Protein AF-A0A968JLJ9-F1 (afdb_monomer_lite)

Radius of gyration: 19.66 Å; chains: 1; bounding box: 39×27×74 Å

pLDDT: mean 85.66, std 13.01, range [55.12, 96.56]

Foldseek 3Di:
DDDDDDPPPCPAAFCVNVVHQQGDDPSNVLLVVLVVQLVVCVVVVVLVRSLVSLVSNCVRGVNNDPVSVVSNVVSVVVVVVVVVVVVVVVVVVDD

Sequence (95 aa):
MGLFIFPLNNFAQKGVEDLSKYGHGEDSIRCVTNYSLYREYSRQRDYKMALTYWRGVFNECPLVSKNLYIDGVKFISILLKRKMISLFRKNSLTP

Structure (mmCIF, N/CA/C/O backbone):
data_AF-A0A968JLJ9-F1
#
_entry.id   AF-A0A968JLJ9-F1
#
loop_
_atom_site.group_PDB
_atom_site.id
_atom_site.type_symbol
_atom_site.label_atom_id
_atom_site.label_alt_id
_atom_site.label_comp_id
_atom_site.label_asym_id
_atom_site.label_entity_id
_atom_site.label_seq_id
_atom_site.pdbx_PDB_ins_code
_atom_site.Cartn_x
_atom_site.Cartn_y
_atom_site.Cartn_z
_atom_site.occupancy
_atom_site.B_iso_or_equiv
_atom_site.auth_seq_id
_atom_site.auth_comp_id
_atom_site.auth_asym_id
_atom_site.auth_atom_id
_atom_site.pdbx_PDB_model_num
ATOM 1 N N . MET A 1 1 ? 7.376 16.172 -50.926 1.00 56.00 1 MET A N 1
ATOM 2 C CA . MET A 1 1 ? 7.859 15.339 -49.804 1.00 56.00 1 MET A CA 1
ATOM 3 C C . MET A 1 1 ? 7.507 16.058 -48.509 1.00 56.00 1 MET A C 1
ATOM 5 O O . MET A 1 1 ? 8.251 16.930 -48.089 1.00 56.00 1 MET A O 1
ATOM 9 N N . GLY A 1 2 ? 6.314 15.807 -47.963 1.00 59.25 2 GLY A N 1
ATOM 10 C CA . GLY A 1 2 ? 5.856 16.419 -46.711 1.00 59.25 2 GLY A CA 1
ATOM 11 C C . GLY A 1 2 ? 6.105 15.465 -45.548 1.00 59.25 2 GLY A C 1
ATOM 12 O O . GLY A 1 2 ? 5.571 14.359 -45.548 1.00 59.25 2 GLY A O 1
ATOM 13 N N . LEU A 1 3 ? 6.937 15.874 -44.593 1.00 61.16 3 LEU A N 1
ATOM 14 C CA . LEU A 1 3 ? 7.184 15.150 -43.346 1.00 61.16 3 LEU A CA 1
ATOM 15 C C . LEU A 1 3 ? 6.001 15.373 -42.395 1.00 61.16 3 LEU A C 1
ATOM 17 O O . LEU A 1 3 ? 5.869 16.440 -41.800 1.00 61.16 3 LEU A O 1
ATOM 21 N N . PHE A 1 4 ? 5.141 14.364 -42.257 1.00 64.44 4 PHE A N 1
ATOM 22 C CA . PHE A 1 4 ? 4.147 14.308 -41.187 1.00 64.44 4 PHE A CA 1
ATOM 23 C C . PHE A 1 4 ? 4.839 13.884 -39.890 1.00 64.44 4 PHE A C 1
ATOM 25 O O . PHE A 1 4 ? 5.158 12.712 -39.696 1.00 64.44 4 PHE A O 1
ATOM 32 N N . ILE A 1 5 ? 5.083 14.846 -39.001 1.00 68.25 5 ILE A N 1
ATOM 33 C CA . ILE A 1 5 ? 5.514 14.571 -37.630 1.00 68.25 5 ILE A CA 1
ATOM 34 C C . ILE A 1 5 ? 4.256 14.216 -36.833 1.00 68.25 5 ILE A C 1
ATOM 36 O O . ILE A 1 5 ? 3.478 15.093 -36.465 1.00 68.25 5 ILE A O 1
ATOM 40 N N . PHE A 1 6 ? 4.038 12.923 -36.591 1.00 67.19 6 PHE A N 1
ATOM 41 C CA . PHE A 1 6 ? 3.054 12.477 -35.608 1.00 67.19 6 PHE A CA 1
ATOM 42 C C . PHE A 1 6 ? 3.589 12.793 -34.203 1.00 67.19 6 PHE A C 1
ATOM 44 O O . PHE A 1 6 ? 4.687 12.339 -33.870 1.00 67.19 6 PHE A O 1
ATOM 51 N N . PRO A 1 7 ? 2.863 13.553 -33.362 1.00 61.34 7 PRO A N 1
ATOM 52 C CA . PRO A 1 7 ? 3.253 13.715 -31.972 1.00 61.34 7 PRO A CA 1
ATOM 53 C C . PRO A 1 7 ? 3.116 12.358 -31.275 1.00 61.34 7 PRO A C 1
ATOM 55 O O . PRO A 1 7 ? 2.016 11.821 -31.137 1.00 61.34 7 PRO A O 1
ATOM 58 N N . LEU A 1 8 ? 4.243 11.788 -30.846 1.00 63.50 8 LEU A N 1
ATOM 59 C CA . LEU A 1 8 ? 4.245 10.659 -29.925 1.00 63.50 8 LEU A CA 1
ATOM 60 C C . LEU A 1 8 ? 3.743 11.177 -28.576 1.00 63.50 8 LEU A C 1
ATOM 62 O O . LEU A 1 8 ? 4.497 11.756 -27.793 1.00 63.50 8 LEU A O 1
ATOM 66 N N . ASN A 1 9 ? 2.451 10.994 -28.315 1.00 59.06 9 ASN A N 1
ATOM 67 C CA . ASN A 1 9 ? 1.925 11.089 -26.963 1.00 59.06 9 ASN A CA 1
ATOM 68 C C . ASN A 1 9 ? 2.596 9.977 -26.148 1.00 59.06 9 ASN A C 1
ATOM 70 O O . ASN A 1 9 ? 2.200 8.818 -26.225 1.00 59.06 9 ASN A O 1
ATOM 74 N N . ASN A 1 10 ? 3.642 10.326 -25.398 1.00 55.12 10 ASN A N 1
ATOM 75 C CA . ASN A 1 10 ? 4.259 9.448 -24.410 1.00 55.12 10 ASN A CA 1
ATOM 76 C C . ASN A 1 10 ? 3.312 9.335 -23.208 1.00 55.12 10 ASN A C 1
ATOM 78 O O . ASN A 1 10 ? 3.559 9.915 -22.153 1.00 55.12 10 ASN A O 1
ATOM 82 N N . PHE A 1 11 ? 2.192 8.631 -23.369 1.00 59.78 11 PHE A N 1
ATOM 83 C CA . PHE A 1 11 ? 1.540 8.056 -22.203 1.00 59.78 11 PHE A CA 1
ATOM 84 C C . PHE A 1 11 ? 2.413 6.870 -21.799 1.00 59.78 11 PHE A C 1
ATOM 86 O O . PHE A 1 11 ? 2.580 5.926 -22.569 1.00 59.78 11 PHE A O 1
ATOM 93 N N . ALA A 1 12 ? 3.096 7.014 -20.668 1.00 58.66 12 ALA A N 1
ATOM 94 C CA . ALA A 1 12 ? 4.027 6.026 -20.156 1.00 58.66 12 ALA A CA 1
ATOM 95 C C . ALA A 1 12 ? 3.352 4.635 -20.088 1.00 58.66 12 ALA A C 1
ATOM 97 O O . ALA A 1 12 ? 2.174 4.523 -19.738 1.00 58.66 12 ALA A O 1
ATOM 98 N N . GLN A 1 13 ? 4.081 3.605 -20.531 1.00 60.72 13 GLN A N 1
ATOM 99 C CA . GLN A 1 13 ? 3.625 2.214 -20.555 1.00 60.72 13 GLN A CA 1
ATOM 100 C C . GLN A 1 13 ? 3.611 1.677 -19.121 1.00 60.72 13 GLN A C 1
ATOM 102 O O . GLN A 1 13 ? 4.638 1.238 -18.591 1.00 60.72 13 GLN A O 1
ATOM 107 N N . LYS A 1 14 ? 2.443 1.738 -18.476 1.00 61.84 14 LYS A N 1
ATOM 108 C CA . LYS A 1 14 ? 2.280 1.241 -17.108 1.00 61.84 14 LYS A CA 1
ATOM 109 C C . LYS A 1 14 ? 2.499 -0.267 -17.069 1.00 61.84 14 LYS A C 1
ATOM 111 O O . LYS A 1 14 ? 2.036 -0.982 -17.952 1.00 61.84 14 LYS A O 1
ATOM 116 N N . GLY A 1 15 ? 3.057 -0.759 -15.960 1.00 62.09 15 GLY A N 1
ATOM 117 C CA . GLY A 1 15 ? 3.238 -2.198 -15.705 1.00 62.09 15 GLY A CA 1
ATOM 118 C C . GLY A 1 15 ? 1.947 -3.026 -15.766 1.00 62.09 15 GLY A C 1
ATOM 119 O O . GLY A 1 15 ? 1.960 -4.238 -15.958 1.00 62.09 15 GLY A O 1
ATOM 120 N N . VAL A 1 16 ? 0.798 -2.367 -15.592 1.00 68.50 16 VAL A N 1
ATOM 121 C CA . VAL A 1 16 ? -0.530 -2.983 -15.742 1.00 68.50 16 VAL A CA 1
ATOM 122 C C . 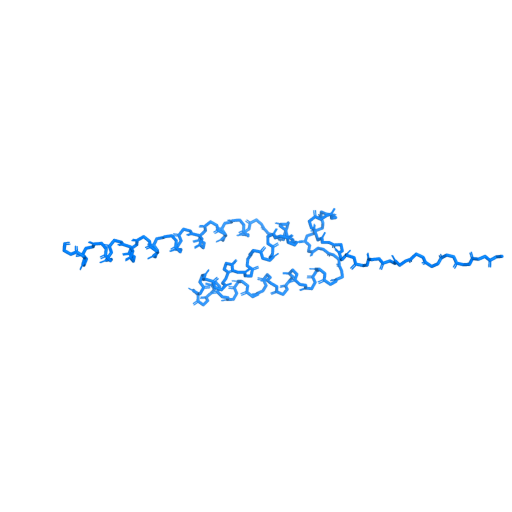VAL A 1 16 ? -0.830 -3.359 -17.194 1.00 68.50 16 VAL A C 1
ATOM 124 O O . VAL A 1 16 ? -1.537 -4.334 -17.431 1.00 68.50 16 VAL A O 1
ATOM 127 N N . GLU A 1 17 ? -0.327 -2.583 -18.153 1.00 71.69 17 GLU A N 1
ATOM 128 C CA . GLU A 1 17 ? -0.669 -2.690 -19.575 1.00 71.69 17 GLU A CA 1
ATOM 129 C C . GLU A 1 17 ? 0.233 -3.691 -20.309 1.00 71.69 17 GLU A C 1
ATOM 131 O O . GLU A 1 17 ? -0.214 -4.354 -21.242 1.00 71.69 17 GLU A O 1
ATOM 136 N N . ASP A 1 18 ? 1.478 -3.849 -19.854 1.00 70.62 18 ASP A N 1
ATOM 137 C CA . ASP A 1 18 ? 2.486 -4.742 -20.440 1.00 70.62 18 ASP A CA 1
ATOM 138 C C . ASP A 1 18 ? 2.676 -6.067 -19.665 1.00 70.62 18 ASP A C 1
ATOM 140 O O . ASP A 1 18 ? 3.482 -6.908 -20.066 1.00 70.62 18 ASP A O 1
ATOM 144 N N . LEU A 1 19 ? 1.929 -6.269 -18.567 1.00 75.25 19 LEU A N 1
ATOM 145 C CA . LEU A 1 19 ? 2.040 -7.408 -17.636 1.00 75.25 19 LEU A CA 1
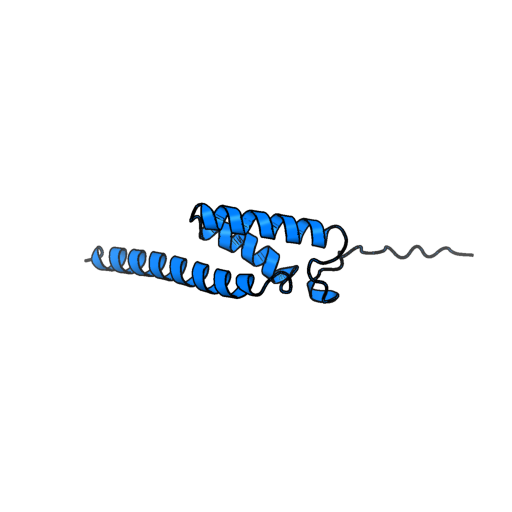ATOM 146 C C . LEU A 1 19 ? 3.428 -7.560 -16.986 1.00 75.25 19 LEU A C 1
ATOM 148 O O . LEU A 1 19 ? 3.759 -8.616 -16.432 1.00 75.25 19 LEU A O 1
ATOM 152 N N . SER A 1 20 ? 4.253 -6.519 -17.014 1.00 81.44 20 SER A N 1
ATOM 153 C CA . SER A 1 20 ? 5.547 -6.518 -16.352 1.00 81.44 20 SER A CA 1
ATOM 154 C C . SER A 1 20 ? 5.388 -6.273 -14.848 1.00 81.44 20 SER A C 1
ATOM 156 O O . SER A 1 20 ? 4.429 -5.681 -14.349 1.00 81.44 20 SER A O 1
ATOM 158 N N . LYS A 1 21 ? 6.364 -6.746 -14.067 1.00 80.75 21 LYS A N 1
ATOM 159 C CA . LYS A 1 21 ? 6.293 -6.668 -12.601 1.00 80.75 21 LYS A CA 1
ATOM 160 C C . LYS A 1 21 ? 6.271 -5.225 -12.073 1.00 80.75 21 LYS A C 1
ATOM 162 O O . LYS A 1 21 ? 5.650 -4.974 -11.041 1.00 80.75 21 LYS A O 1
ATOM 167 N N . TYR A 1 22 ? 6.971 -4.310 -12.743 1.00 81.69 22 TYR A N 1
ATOM 168 C CA . TYR A 1 22 ? 7.129 -2.919 -12.306 1.00 81.69 22 TYR A CA 1
ATOM 169 C C . TYR A 1 22 ? 6.728 -1.883 -13.371 1.00 81.69 22 TYR A C 1
ATOM 171 O O . TYR A 1 22 ? 6.528 -0.733 -13.004 1.00 81.69 22 TYR A O 1
ATOM 179 N N . GLY A 1 23 ? 6.563 -2.253 -14.643 1.00 80.69 23 GLY A N 1
ATOM 180 C CA . GLY A 1 23 ? 6.485 -1.316 -15.769 1.00 80.69 23 GLY A CA 1
ATOM 181 C C . GLY A 1 23 ? 7.847 -1.042 -16.398 1.00 80.69 23 GLY A C 1
ATOM 182 O O . GLY A 1 23 ? 8.877 -1.573 -15.967 1.00 80.69 23 GLY A O 1
ATOM 183 N N . HIS A 1 24 ? 7.853 -0.160 -17.395 1.00 80.81 24 HIS A N 1
ATOM 184 C CA . HIS A 1 24 ? 9.063 0.316 -18.060 1.00 80.81 24 HIS A CA 1
ATOM 185 C C . HIS A 1 24 ? 9.238 1.832 -17.895 1.00 80.81 24 HIS A C 1
ATOM 187 O O . HIS A 1 24 ? 8.278 2.587 -17.750 1.00 80.81 24 HIS A O 1
ATOM 193 N N . GLY A 1 25 ? 10.495 2.289 -17.898 1.00 83.88 25 GLY A N 1
ATOM 194 C CA . GLY A 1 25 ? 10.836 3.711 -17.820 1.00 83.88 25 GLY A CA 1
ATOM 195 C C . GLY A 1 25 ? 10.318 4.396 -16.551 1.00 83.88 25 GLY A C 1
ATOM 196 O O . GLY A 1 25 ? 10.510 3.901 -15.438 1.00 83.88 25 GLY A O 1
ATOM 197 N N . GLU A 1 26 ? 9.664 5.542 -16.732 1.00 82.69 26 GLU A N 1
ATOM 198 C CA . GLU A 1 26 ? 9.166 6.394 -15.646 1.00 82.69 26 GLU A CA 1
ATOM 199 C C . GLU A 1 26 ? 8.135 5.683 -14.754 1.00 82.69 26 GLU A C 1
ATOM 201 O O . GLU A 1 26 ? 8.141 5.851 -13.534 1.00 82.69 26 GLU A O 1
ATOM 206 N N . ASP A 1 27 ? 7.291 4.819 -15.328 1.00 78.19 27 ASP A N 1
ATOM 207 C CA . ASP A 1 27 ? 6.289 4.086 -14.550 1.00 78.19 27 ASP A CA 1
ATOM 208 C C . ASP A 1 27 ? 6.931 3.067 -13.605 1.00 78.19 27 ASP A C 1
ATOM 210 O O . ASP A 1 27 ? 6.470 2.905 -12.473 1.00 78.19 27 ASP A O 1
ATOM 214 N N . SER A 1 28 ? 8.054 2.457 -14.004 1.00 85.69 28 SER A N 1
ATOM 215 C CA . SER A 1 28 ? 8.830 1.592 -13.108 1.00 85.69 28 SER A CA 1
ATOM 216 C C . SER A 1 28 ? 9.405 2.364 -11.929 1.00 85.69 28 SER A C 1
ATOM 218 O O . SER A 1 28 ? 9.393 1.865 -10.801 1.00 85.69 28 SER A O 1
ATOM 220 N N . ILE A 1 29 ? 9.915 3.573 -12.169 1.00 88.81 29 ILE A N 1
ATOM 221 C CA . ILE A 1 29 ? 10.488 4.418 -11.117 1.00 88.81 29 ILE A CA 1
ATOM 222 C C . ILE A 1 29 ? 9.386 4.839 -10.146 1.00 88.81 29 ILE A C 1
ATOM 224 O O . ILE A 1 29 ? 9.552 4.716 -8.926 1.00 88.81 29 ILE A O 1
ATOM 228 N N . ARG A 1 30 ? 8.230 5.263 -10.668 1.00 88.88 30 ARG A N 1
ATOM 229 C CA . ARG A 1 30 ? 7.083 5.681 -9.857 1.00 88.88 30 ARG A CA 1
ATOM 230 C C . ARG A 1 30 ? 6.512 4.520 -9.044 1.00 88.88 30 ARG A C 1
ATOM 232 O O . ARG A 1 30 ? 6.319 4.668 -7.834 1.00 88.88 30 ARG A O 1
ATOM 239 N N . CYS A 1 31 ? 6.356 3.344 -9.654 1.00 90.75 31 CYS A N 1
ATOM 240 C CA . CYS A 1 31 ? 5.946 2.118 -8.974 1.00 90.75 31 CYS A CA 1
ATOM 241 C C . CYS A 1 31 ? 6.883 1.769 -7.808 1.00 90.75 31 CYS A C 1
ATOM 243 O O . CYS A 1 31 ? 6.426 1.594 -6.678 1.00 90.75 31 CYS A O 1
ATOM 245 N N . VAL A 1 32 ? 8.196 1.687 -8.050 1.00 92.06 32 VAL A N 1
ATOM 246 C CA . VAL A 1 32 ? 9.181 1.288 -7.028 1.00 92.06 32 VAL A CA 1
ATOM 247 C C . VAL A 1 32 ? 9.270 2.321 -5.903 1.00 92.06 32 VAL A C 1
ATOM 249 O O . VAL A 1 32 ? 9.370 1.956 -4.724 1.00 92.06 32 VAL A O 1
ATOM 252 N N . THR A 1 33 ? 9.169 3.606 -6.245 1.00 94.00 33 THR A N 1
ATOM 253 C CA . THR A 1 33 ? 9.123 4.707 -5.275 1.00 94.00 33 THR A CA 1
ATOM 254 C C . THR A 1 33 ? 7.896 4.589 -4.376 1.00 94.00 33 THR A C 1
ATOM 256 O O . THR A 1 33 ? 8.026 4.514 -3.153 1.00 94.00 33 THR A O 1
ATOM 259 N N . ASN A 1 34 ? 6.705 4.471 -4.969 1.00 94.44 34 ASN A N 1
ATOM 260 C CA . ASN A 1 34 ? 5.456 4.300 -4.229 1.00 94.44 34 ASN A CA 1
ATOM 261 C C . ASN A 1 34 ? 5.460 3.009 -3.393 1.00 94.44 34 ASN A C 1
ATOM 263 O O . ASN A 1 34 ? 4.992 3.017 -2.251 1.00 94.44 34 ASN A O 1
ATOM 267 N N . TYR A 1 35 ? 6.044 1.924 -3.920 1.00 94.75 35 TYR A N 1
ATOM 268 C CA . TYR A 1 35 ? 6.210 0.646 -3.223 1.00 94.75 35 TYR A CA 1
ATOM 269 C C . TYR A 1 35 ? 7.069 0.798 -1.959 1.00 94.75 35 TYR A C 1
ATOM 271 O O . TYR A 1 35 ? 6.743 0.275 -0.893 1.00 94.75 35 TYR A O 1
ATOM 279 N N . SER A 1 36 ? 8.157 1.559 -2.049 1.00 94.94 36 SER A N 1
ATOM 280 C CA . SER A 1 36 ? 9.033 1.836 -0.908 1.00 94.94 36 SER A CA 1
ATOM 281 C C . SER A 1 36 ? 8.347 2.725 0.133 1.00 94.94 36 SER A C 1
ATOM 283 O O . SER A 1 36 ? 8.389 2.419 1.327 1.00 94.94 36 SER A O 1
ATOM 285 N N . LEU A 1 37 ? 7.644 3.771 -0.315 1.00 96.06 37 LEU A N 1
ATOM 286 C CA . LEU A 1 37 ? 6.947 4.713 0.561 1.00 96.06 37 LEU A CA 1
ATOM 287 C C . LEU A 1 37 ? 5.820 4.047 1.353 1.00 96.06 37 LEU A C 1
ATOM 289 O O . LEU A 1 37 ? 5.786 4.184 2.575 1.00 96.06 37 LEU A O 1
ATOM 293 N N . TYR A 1 38 ? 4.918 3.284 0.717 1.00 95.81 38 TYR A N 1
ATOM 294 C CA . TYR A 1 38 ? 3.806 2.683 1.470 1.00 95.81 38 TYR A CA 1
ATOM 295 C C . TYR A 1 38 ? 4.306 1.700 2.537 1.00 95.81 38 TYR A C 1
ATOM 297 O O . TYR A 1 38 ? 3.727 1.630 3.623 1.00 95.81 38 TYR A O 1
ATOM 305 N N . ARG A 1 39 ? 5.388 0.955 2.258 1.00 95.44 39 ARG A N 1
ATOM 306 C CA . ARG A 1 39 ? 5.992 0.041 3.235 1.00 95.44 39 ARG A CA 1
ATOM 307 C C . ARG A 1 39 ? 6.540 0.794 4.434 1.00 95.44 39 ARG A C 1
ATOM 309 O O . ARG A 1 39 ? 6.372 0.329 5.559 1.00 95.44 39 ARG A O 1
ATOM 316 N N . GLU A 1 40 ? 7.165 1.938 4.198 1.00 96.31 40 GLU A N 1
ATOM 317 C CA . GLU A 1 40 ? 7.717 2.764 5.261 1.00 96.31 40 GLU A CA 1
ATOM 318 C C . GLU A 1 40 ? 6.615 3.391 6.122 1.00 96.31 40 GLU A C 1
ATOM 320 O O . GLU A 1 40 ? 6.594 3.192 7.337 1.00 96.31 40 GLU A O 1
ATOM 325 N N . TYR A 1 41 ? 5.597 3.996 5.506 1.00 96.56 41 TYR A N 1
ATOM 326 C CA . TYR A 1 41 ? 4.424 4.493 6.237 1.00 96.56 41 TYR A CA 1
ATOM 327 C C . TYR A 1 41 ? 3.678 3.381 6.988 1.00 96.56 41 TYR A C 1
ATOM 3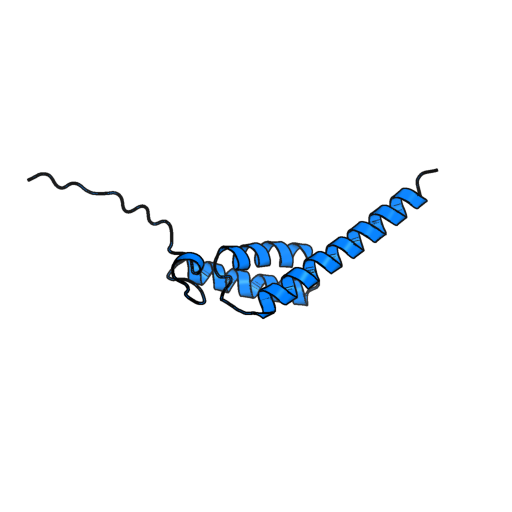29 O O . TYR A 1 41 ? 3.195 3.586 8.104 1.00 96.56 41 TYR A O 1
ATOM 337 N N . SER A 1 42 ? 3.629 2.173 6.421 1.00 95.44 42 SER A N 1
ATOM 338 C CA . SER A 1 42 ? 3.065 1.000 7.091 1.00 95.44 42 SER A CA 1
ATOM 339 C C . SER A 1 42 ? 3.862 0.616 8.344 1.00 95.44 42 SER A C 1
ATOM 341 O O . SER A 1 42 ? 3.256 0.303 9.372 1.00 95.44 42 SER A O 1
ATOM 343 N N . ARG A 1 43 ? 5.203 0.684 8.313 1.00 95.00 43 ARG A N 1
ATOM 344 C CA . ARG A 1 43 ? 6.050 0.471 9.507 1.00 95.00 43 ARG A CA 1
ATOM 345 C C . ARG A 1 43 ? 5.808 1.537 10.569 1.00 95.00 43 ARG A C 1
ATOM 347 O O . ARG A 1 43 ? 5.689 1.203 11.746 1.00 95.00 43 ARG A O 1
ATOM 354 N N . GLN A 1 44 ? 5.646 2.787 10.144 1.00 96.56 44 GLN A N 1
ATOM 355 C CA . GLN A 1 44 ? 5.323 3.920 11.014 1.00 96.56 44 GLN A CA 1
ATOM 356 C C . GLN A 1 44 ? 3.871 3.895 11.531 1.00 96.56 44 GLN A C 1
ATOM 358 O O . GLN A 1 44 ? 3.484 4.733 12.341 1.00 96.56 44 GLN A O 1
ATOM 363 N N . ARG A 1 45 ? 3.056 2.912 11.113 1.00 94.19 45 ARG A N 1
ATOM 364 C CA . ARG A 1 45 ? 1.628 2.760 11.460 1.00 94.19 45 ARG A CA 1
ATOM 365 C C . ARG A 1 45 ? 0.746 3.931 11.012 1.00 94.19 45 ARG A C 1
ATOM 367 O O . ARG A 1 45 ? -0.404 4.046 11.467 1.00 94.19 45 ARG A O 1
ATOM 374 N N . ASP A 1 46 ? 1.236 4.748 10.084 1.00 96.12 46 ASP A N 1
ATOM 375 C CA . ASP A 1 46 ? 0.422 5.726 9.375 1.00 96.12 46 ASP A CA 1
ATOM 376 C C . ASP A 1 46 ? -0.294 5.041 8.209 1.00 96.12 46 ASP A C 1
ATOM 378 O O . ASP A 1 46 ? 0.092 5.103 7.042 1.00 96.12 46 ASP A O 1
ATOM 382 N N . TYR A 1 47 ? -1.389 4.365 8.550 1.00 94.94 47 TYR A N 1
ATOM 383 C CA . TYR A 1 47 ? -2.201 3.647 7.573 1.00 94.94 47 TYR A CA 1
ATOM 384 C C . TYR A 1 47 ? -2.957 4.573 6.614 1.00 94.94 47 TYR A C 1
ATOM 386 O O . TYR A 1 47 ? -3.429 4.103 5.582 1.00 94.94 47 TYR A O 1
ATOM 394 N N . LYS A 1 48 ? -3.094 5.870 6.927 1.00 94.38 48 LYS A N 1
ATOM 395 C CA . LYS A 1 48 ? -3.767 6.821 6.033 1.00 94.38 48 LYS A CA 1
ATOM 396 C C . LYS A 1 48 ? -2.838 7.176 4.876 1.00 94.38 48 LYS A C 1
ATOM 398 O O . LYS A 1 48 ? -3.256 7.064 3.727 1.00 94.38 48 LYS A O 1
ATOM 403 N N . MET A 1 49 ? -1.588 7.530 5.178 1.00 94.75 49 MET A N 1
ATOM 404 C CA . MET A 1 49 ? -0.574 7.795 4.153 1.00 94.75 49 MET A CA 1
ATOM 405 C C . MET A 1 49 ? -0.172 6.520 3.415 1.00 94.75 49 MET A C 1
ATOM 407 O O . MET A 1 49 ? -0.113 6.527 2.186 1.00 94.75 49 MET A O 1
ATOM 411 N N . ALA A 1 50 ? -0.002 5.401 4.130 1.00 96.25 50 ALA A N 1
ATOM 412 C CA . ALA A 1 50 ? 0.297 4.117 3.501 1.00 96.25 50 ALA A CA 1
ATOM 413 C C . ALA A 1 50 ? -0.763 3.732 2.457 1.00 96.25 50 ALA A C 1
ATOM 415 O O . ALA A 1 50 ? -0.405 3.328 1.356 1.00 96.25 50 ALA A O 1
ATOM 416 N N . LEU A 1 51 ? -2.058 3.919 2.752 1.00 95.94 51 LEU A N 1
ATOM 417 C CA . LEU A 1 51 ? -3.129 3.618 1.798 1.00 95.94 51 LEU A CA 1
ATOM 418 C C . LEU A 1 51 ? -3.057 4.494 0.535 1.00 95.94 51 LEU A C 1
ATOM 420 O O . LEU A 1 51 ? -3.363 4.012 -0.553 1.00 95.94 51 LEU A O 1
ATOM 424 N N . THR A 1 52 ? -2.652 5.761 0.658 1.00 95.38 52 THR A N 1
ATOM 425 C CA . THR A 1 52 ? -2.501 6.671 -0.488 1.00 95.38 52 THR A CA 1
ATOM 426 C C . THR A 1 52 ? -1.446 6.159 -1.467 1.00 95.38 52 THR A C 1
ATOM 428 O O . THR A 1 52 ? -1.748 5.992 -2.646 1.00 95.38 52 THR A O 1
ATOM 431 N N . TYR A 1 53 ? -0.243 5.838 -0.985 1.00 95.75 53 TYR A N 1
ATOM 432 C CA . TYR A 1 53 ? 0.824 5.301 -1.840 1.00 95.75 53 TYR A CA 1
ATOM 433 C C . TYR A 1 53 ? 0.508 3.892 -2.342 1.00 95.75 53 TYR A C 1
ATOM 435 O O . TYR A 1 53 ? 0.752 3.581 -3.505 1.00 95.75 53 TYR A O 1
ATOM 443 N N . TRP A 1 54 ? -0.113 3.063 -1.499 1.00 96.38 54 TRP A N 1
ATOM 444 C CA . TRP A 1 54 ? -0.575 1.726 -1.868 1.00 96.38 54 TRP A CA 1
ATOM 445 C C . TRP A 1 54 ? -1.523 1.746 -3.077 1.00 96.38 54 TRP A C 1
ATOM 447 O O . TRP A 1 54 ? -1.386 0.912 -3.968 1.00 96.38 54 TRP A O 1
ATOM 457 N N . ARG A 1 55 ? -2.438 2.725 -3.163 1.00 94.88 55 ARG A N 1
ATOM 458 C CA . ARG A 1 55 ? -3.322 2.893 -4.334 1.00 94.88 55 ARG A CA 1
ATOM 459 C C . ARG A 1 55 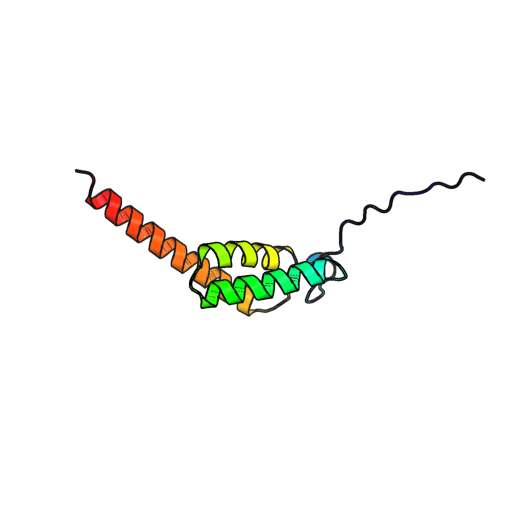? -2.545 3.194 -5.614 1.00 94.88 55 ARG A C 1
ATOM 461 O O . ARG A 1 55 ? -2.915 2.688 -6.666 1.00 94.88 55 ARG A O 1
ATOM 468 N N . GLY A 1 56 ? -1.481 3.993 -5.521 1.00 92.06 56 GLY A N 1
ATOM 469 C CA . GLY A 1 56 ? -0.590 4.262 -6.653 1.00 92.06 56 GLY A CA 1
ATOM 470 C C . GLY A 1 56 ? 0.044 2.974 -7.173 1.00 92.06 56 GLY A C 1
ATOM 471 O O . GLY A 1 56 ? -0.081 2.655 -8.348 1.00 92.06 56 GLY A O 1
ATOM 472 N N . VAL A 1 57 ? 0.609 2.168 -6.271 1.00 93.50 57 VAL A N 1
ATOM 473 C CA . VAL A 1 57 ? 1.183 0.856 -6.617 1.00 93.50 57 VAL A CA 1
ATOM 474 C C . VAL A 1 57 ? 0.136 -0.072 -7.238 1.00 93.50 57 VAL A C 1
ATOM 476 O O . VAL A 1 57 ? 0.399 -0.702 -8.256 1.00 93.50 57 VAL A O 1
ATOM 479 N N . PHE A 1 58 ? -1.068 -0.132 -6.666 1.00 93.12 58 PHE A N 1
ATOM 480 C CA . PHE A 1 58 ? -2.156 -0.967 -7.180 1.00 93.12 58 PHE A CA 1
ATOM 481 C C . PHE A 1 58 ? -2.576 -0.596 -8.608 1.00 93.12 58 PHE A C 1
ATOM 483 O O . PHE A 1 58 ? -2.836 -1.482 -9.417 1.00 93.12 58 PHE A O 1
ATOM 490 N N . ASN A 1 59 ? -2.615 0.699 -8.925 1.00 89.81 59 ASN A N 1
ATOM 491 C CA . ASN A 1 59 ? -3.033 1.191 -10.237 1.00 89.81 59 ASN A CA 1
ATOM 492 C C . ASN A 1 59 ? -1.925 1.159 -11.297 1.00 89.81 59 ASN A C 1
ATOM 494 O O . ASN A 1 59 ? -2.227 1.264 -12.482 1.00 89.81 59 ASN A O 1
ATOM 498 N N . GLU A 1 60 ? -0.659 1.098 -10.890 1.00 87.44 60 GLU A N 1
ATOM 499 C CA . GLU A 1 60 ? 0.487 1.200 -11.803 1.00 87.44 60 GLU A CA 1
ATOM 500 C C . GLU A 1 60 ? 1.201 -0.134 -12.011 1.00 87.44 60 GLU A C 1
ATOM 502 O O . GLU A 1 60 ? 1.655 -0.421 -13.116 1.00 87.44 60 GLU A O 1
ATOM 507 N N . CYS A 1 61 ? 1.290 -0.953 -10.963 1.00 89.88 61 CYS A N 1
ATOM 508 C CA . CYS A 1 61 ? 2.042 -2.203 -10.956 1.00 89.88 61 CYS A CA 1
ATOM 509 C C . CYS A 1 61 ? 1.439 -3.228 -9.967 1.00 89.88 61 CYS A C 1
ATOM 511 O O . CYS A 1 61 ? 2.067 -3.609 -8.973 1.00 89.88 61 CYS A O 1
ATOM 513 N N . PRO A 1 62 ? 0.220 -3.740 -10.227 1.00 89.25 62 PRO A N 1
ATOM 514 C CA . PRO A 1 62 ? -0.461 -4.695 -9.349 1.00 89.25 62 PRO A CA 1
ATOM 515 C C . PRO A 1 62 ? 0.299 -6.025 -9.222 1.00 89.25 62 PRO A C 1
ATOM 517 O O . PRO A 1 62 ? 0.161 -6.739 -8.230 1.00 89.25 62 PRO A O 1
ATOM 520 N N . LEU A 1 63 ? 1.149 -6.343 -10.202 1.00 88.31 63 LEU A N 1
ATOM 521 C CA . LEU A 1 63 ? 1.952 -7.564 -10.259 1.00 88.31 63 LEU A CA 1
ATOM 522 C C . LEU A 1 63 ? 3.210 -7.522 -9.377 1.00 88.31 63 LEU A C 1
ATOM 524 O O . LEU A 1 63 ? 3.917 -8.526 -9.270 1.00 88.31 63 LEU A O 1
ATOM 528 N N . VAL A 1 64 ? 3.491 -6.398 -8.709 1.00 89.62 64 VAL A N 1
ATOM 529 C CA . VAL A 1 64 ? 4.711 -6.220 -7.909 1.00 89.62 64 VAL A CA 1
ATOM 530 C C . VAL A 1 64 ? 4.872 -7.275 -6.811 1.00 89.62 64 VAL A C 1
ATOM 532 O O . VAL A 1 64 ? 5.981 -7.764 -6.566 1.00 89.62 64 VAL A O 1
ATOM 535 N N . SER A 1 65 ? 3.780 -7.621 -6.123 1.00 91.00 65 SER A N 1
ATOM 536 C CA . SER A 1 65 ? 3.784 -8.555 -4.998 1.00 91.00 65 SER A CA 1
ATOM 537 C C . SER A 1 65 ? 2.372 -8.970 -4.597 1.00 91.00 65 SER A C 1
ATOM 539 O O . SER A 1 65 ? 1.474 -8.138 -4.496 1.00 91.00 65 SER A O 1
ATOM 541 N N . LYS A 1 66 ? 2.200 -10.242 -4.218 1.00 92.06 66 LYS A N 1
ATOM 542 C CA . LYS A 1 66 ? 0.958 -10.739 -3.598 1.00 92.06 66 LYS A CA 1
ATOM 543 C C . LYS A 1 66 ? 0.642 -10.031 -2.275 1.00 92.06 66 LYS A C 1
ATOM 545 O O . LYS A 1 66 ? -0.527 -9.843 -1.942 1.00 92.06 66 LYS A O 1
ATOM 550 N N . ASN A 1 67 ? 1.672 -9.594 -1.544 1.00 93.38 67 ASN A N 1
ATOM 551 C CA . ASN A 1 67 ? 1.497 -8.901 -0.265 1.00 93.38 67 ASN A CA 1
ATOM 552 C C . ASN A 1 67 ? 0.778 -7.565 -0.427 1.00 93.38 67 ASN A C 1
ATOM 554 O O . ASN A 1 67 ? 0.142 -7.123 0.521 1.00 93.38 67 ASN A O 1
ATOM 558 N N . LEU A 1 68 ? 0.809 -6.965 -1.622 1.00 94.88 68 LEU A N 1
ATOM 559 C CA . LEU A 1 68 ? 0.060 -5.751 -1.919 1.00 94.88 68 LEU A CA 1
ATOM 560 C C . LEU A 1 68 ? -1.421 -5.920 -1.557 1.00 94.88 68 LEU A C 1
ATOM 562 O O . LEU A 1 68 ? -1.989 -5.089 -0.856 1.00 94.88 68 LEU A O 1
ATOM 566 N N . TYR A 1 69 ? -2.041 -7.024 -1.964 1.00 94.94 69 TYR A N 1
ATOM 567 C CA . TYR A 1 69 ? -3.457 -7.278 -1.703 1.00 94.94 69 TYR A CA 1
ATOM 568 C C . TYR A 1 69 ? -3.737 -7.525 -0.216 1.00 94.94 69 TYR A C 1
ATOM 570 O O . TYR A 1 69 ? -4.706 -6.998 0.331 1.00 94.94 69 TYR A O 1
ATOM 578 N N . ILE A 1 70 ? -2.854 -8.271 0.455 1.00 96.12 70 ILE A N 1
ATOM 579 C CA . ILE A 1 70 ? -2.949 -8.555 1.895 1.00 96.12 70 ILE A CA 1
ATOM 580 C C . ILE A 1 70 ? -2.857 -7.250 2.700 1.00 96.12 70 ILE A C 1
ATOM 582 O O . ILE A 1 70 ? -3.690 -6.984 3.571 1.00 96.12 70 ILE A O 1
ATOM 586 N N . ASP A 1 71 ? -1.874 -6.413 2.371 1.00 95.31 71 ASP A N 1
ATOM 587 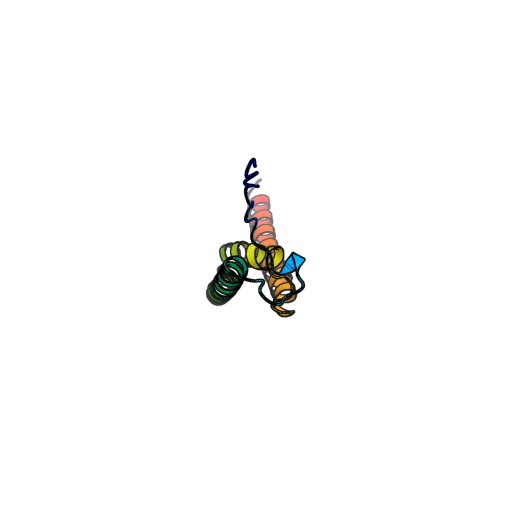C CA . ASP A 1 71 ? -1.649 -5.117 3.006 1.00 95.31 71 ASP A CA 1
ATOM 588 C C . ASP A 1 71 ? -2.837 -4.173 2.771 1.00 95.31 71 ASP A C 1
ATOM 590 O O . ASP A 1 71 ? -3.292 -3.514 3.705 1.00 95.31 71 ASP A O 1
ATOM 594 N N . GLY A 1 72 ? -3.418 -4.173 1.566 1.00 94.62 72 GLY A N 1
ATOM 595 C CA . GLY A 1 72 ? -4.603 -3.379 1.237 1.00 94.62 72 GLY A CA 1
ATOM 596 C C . GLY A 1 72 ? -5.802 -3.682 2.138 1.00 94.62 72 GLY A C 1
ATOM 597 O O . GLY A 1 72 ? -6.377 -2.775 2.749 1.00 94.62 72 GLY A O 1
ATOM 598 N N . VAL A 1 73 ? -6.145 -4.966 2.292 1.00 96.25 73 VAL A N 1
ATOM 599 C CA . VAL A 1 73 ? -7.238 -5.408 3.180 1.00 96.25 73 VAL A CA 1
ATOM 600 C C . VAL A 1 73 ? -6.944 -5.034 4.635 1.00 96.25 73 VAL A C 1
ATOM 602 O O . VAL A 1 73 ? -7.821 -4.555 5.365 1.00 96.25 73 VAL A O 1
ATOM 605 N N . LYS A 1 74 ? -5.690 -5.191 5.067 1.00 95.69 74 LYS A N 1
ATOM 606 C CA . LYS A 1 74 ? -5.248 -4.819 6.414 1.00 95.69 74 LYS A CA 1
ATOM 607 C C . LYS A 1 74 ? -5.392 -3.316 6.672 1.00 95.69 74 LYS A C 1
ATOM 609 O O . LYS A 1 74 ? -5.903 -2.925 7.719 1.00 95.69 74 LYS A O 1
ATOM 614 N N . PHE A 1 75 ? -4.987 -2.458 5.740 1.00 95.44 75 PHE A N 1
ATOM 615 C CA . PHE A 1 75 ? -5.096 -1.007 5.915 1.00 95.44 75 PHE A CA 1
ATOM 616 C C . PHE A 1 75 ? -6.554 -0.560 6.002 1.00 95.44 75 PHE A C 1
ATOM 618 O O . PHE A 1 75 ? -6.922 0.175 6.921 1.00 95.44 75 PHE A O 1
ATOM 625 N N . ILE A 1 76 ? -7.399 -1.048 5.091 1.00 95.69 76 ILE A N 1
ATOM 626 C CA . ILE A 1 76 ? -8.822 -0.699 5.059 1.00 95.69 76 ILE A CA 1
ATOM 627 C C . ILE A 1 76 ? -9.521 -1.165 6.339 1.00 95.69 76 ILE A C 1
ATOM 629 O O . ILE A 1 76 ? -10.223 -0.373 6.967 1.00 95.69 76 ILE A O 1
ATOM 633 N N . SER A 1 77 ? -9.292 -2.404 6.781 1.00 96.38 77 SER A N 1
ATOM 634 C CA . SER A 1 77 ? -9.907 -2.930 8.009 1.00 96.38 77 SER A CA 1
ATOM 635 C C . SER A 1 77 ? -9.514 -2.127 9.255 1.00 96.38 77 SER A C 1
ATOM 637 O O . SER A 1 77 ? -10.376 -1.795 10.072 1.00 96.38 77 SER A O 1
ATOM 639 N N . ILE A 1 78 ? -8.243 -1.728 9.383 1.00 95.81 78 ILE A N 1
ATOM 640 C CA . ILE A 1 78 ? -7.782 -0.880 10.492 1.00 95.81 78 ILE A CA 1
ATOM 641 C C . ILE A 1 78 ? -8.455 0.496 10.454 1.00 95.81 78 ILE A C 1
ATOM 643 O O . ILE A 1 78 ? -8.920 0.987 11.488 1.00 95.81 78 ILE A O 1
ATOM 647 N N . LEU A 1 79 ? -8.515 1.133 9.283 1.00 95.38 79 LEU A N 1
ATOM 648 C CA . LEU A 1 79 ? -9.125 2.454 9.130 1.00 95.38 79 LEU A CA 1
ATOM 649 C C . LEU A 1 79 ? -10.634 2.420 9.396 1.00 95.38 79 LEU A C 1
ATOM 651 O O . LEU A 1 79 ? -11.145 3.303 10.088 1.00 95.38 79 LEU A O 1
ATOM 655 N N . LEU A 1 80 ? -11.332 1.386 8.921 1.00 96.06 80 LEU A N 1
ATOM 656 C CA . LEU A 1 80 ? -12.750 1.170 9.207 1.00 96.06 80 LEU A CA 1
ATOM 657 C C . LEU A 1 80 ? -12.987 0.973 10.700 1.00 96.06 80 LEU A C 1
ATOM 659 O O . LEU A 1 80 ? -13.834 1.659 11.263 1.00 96.06 80 LEU A O 1
ATOM 663 N N . LYS A 1 81 ? -12.198 0.122 11.367 1.00 96.44 81 LYS A N 1
ATOM 664 C CA . LYS A 1 81 ? -12.302 -0.090 12.817 1.00 96.44 81 LYS A CA 1
ATOM 665 C C . LYS A 1 81 ? -12.101 1.214 13.594 1.00 96.44 81 LYS A C 1
ATOM 667 O O . LYS A 1 81 ? -12.890 1.528 14.481 1.00 96.44 81 LYS A O 1
ATOM 672 N N . ARG A 1 82 ? -11.090 2.016 13.233 1.00 94.38 82 ARG A N 1
ATOM 673 C CA . ARG A 1 82 ? -10.857 3.343 13.837 1.00 94.38 82 ARG A CA 1
ATOM 674 C C . ARG A 1 82 ? -12.045 4.285 13.623 1.00 94.38 82 ARG A C 1
ATOM 676 O O . ARG A 1 82 ? -12.467 4.955 14.564 1.00 94.38 82 ARG A O 1
ATOM 683 N N . LYS A 1 83 ? -12.593 4.331 12.404 1.00 95.44 83 LYS A N 1
ATOM 684 C CA . LYS A 1 83 ? -13.741 5.184 12.069 1.00 95.44 83 LYS A CA 1
ATOM 685 C C . LYS A 1 83 ? -15.005 4.738 12.803 1.00 95.44 83 LYS A C 1
ATOM 687 O O . LYS A 1 83 ? -15.689 5.580 13.365 1.00 95.44 83 LYS A O 1
ATOM 692 N N . MET A 1 84 ? -15.267 3.437 12.861 1.00 96.00 84 MET A N 1
ATOM 693 C CA . MET A 1 84 ? -16.396 2.843 13.573 1.00 96.00 84 MET A CA 1
ATOM 694 C C . MET A 1 84 ? -16.356 3.201 15.065 1.00 96.00 84 MET A C 1
ATOM 696 O O . MET A 1 84 ? -17.324 3.744 15.579 1.00 96.00 84 MET A O 1
ATOM 700 N N . ILE A 1 85 ? -15.213 3.011 15.735 1.00 94.94 85 ILE A N 1
ATOM 701 C CA . ILE A 1 85 ? -15.034 3.384 17.152 1.00 94.94 85 ILE A CA 1
ATOM 702 C C . ILE A 1 85 ? -15.273 4.886 17.369 1.00 94.94 85 ILE A C 1
ATOM 704 O O . ILE A 1 85 ? -15.924 5.278 18.335 1.00 94.94 85 ILE A O 1
ATOM 708 N N . SER A 1 86 ? -14.764 5.731 16.468 1.00 93.00 86 SER A N 1
ATOM 709 C CA . SER A 1 86 ? -14.988 7.181 16.511 1.00 93.00 86 SER A CA 1
ATOM 710 C C . SER A 1 86 ? -16.471 7.541 16.370 1.00 93.00 86 SER A C 1
ATOM 712 O O . SER A 1 86 ? -16.969 8.379 17.119 1.00 93.00 86 SER A O 1
ATOM 714 N N . LEU A 1 87 ? -17.190 6.880 15.459 1.00 92.88 87 LEU A N 1
ATOM 715 C CA . LEU A 1 87 ? -18.625 7.084 15.253 1.00 92.88 87 LEU A CA 1
ATOM 716 C C . LEU A 1 87 ? -19.450 6.616 16.455 1.00 92.88 87 LEU A C 1
ATOM 718 O O . LEU A 1 87 ? -20.295 7.373 16.920 1.00 92.88 87 LEU A O 1
ATOM 722 N N . PHE A 1 88 ? -19.163 5.435 17.011 1.00 93.38 88 PHE A N 1
ATOM 723 C CA . PHE A 1 88 ? -19.822 4.964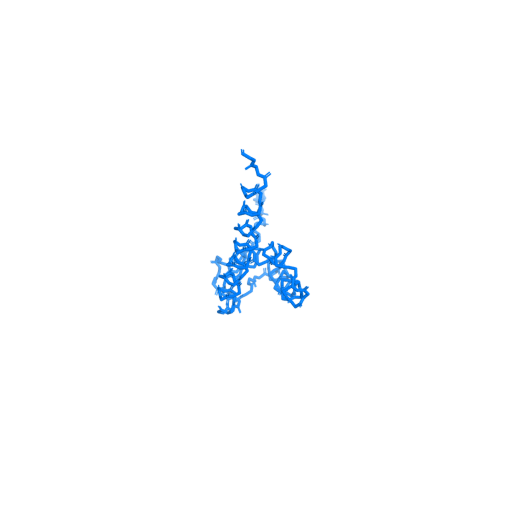 18.234 1.00 93.38 88 PHE A CA 1
ATOM 724 C C . PHE A 1 88 ? -19.613 5.929 19.395 1.00 93.38 88 PHE A C 1
ATOM 726 O O . PHE A 1 88 ? -20.576 6.278 20.069 1.00 93.38 88 PHE A O 1
ATOM 733 N N . ARG A 1 89 ? -18.380 6.419 19.584 1.00 92.94 89 ARG A N 1
ATOM 734 C CA . ARG A 1 89 ? -18.080 7.413 20.620 1.00 92.94 89 ARG A CA 1
ATOM 735 C C . ARG A 1 89 ? -18.863 8.711 20.415 1.00 92.94 89 ARG A C 1
ATOM 737 O O . ARG A 1 89 ? -19.318 9.295 21.388 1.00 92.94 89 ARG A O 1
ATOM 744 N N . LYS A 1 90 ? -19.014 9.179 19.173 1.00 91.44 90 LYS A N 1
ATOM 745 C CA . LYS A 1 90 ? -19.800 10.386 18.876 1.00 91.44 90 LYS A CA 1
ATOM 746 C C . LYS A 1 90 ? -21.285 10.181 19.169 1.00 91.44 90 LYS A C 1
ATOM 748 O O . LYS A 1 90 ? -21.861 11.021 19.843 1.00 91.44 90 LYS A O 1
ATOM 753 N N . ASN A 1 91 ? -21.861 9.059 18.743 1.00 88.81 91 ASN A N 1
ATOM 754 C CA . ASN A 1 91 ? -23.270 8.746 18.995 1.00 88.81 91 ASN A CA 1
ATOM 755 C C . ASN A 1 91 ? -23.575 8.509 20.483 1.00 88.81 91 ASN A C 1
ATOM 757 O O . ASN A 1 91 ? -24.676 8.800 20.922 1.00 88.81 91 ASN A O 1
ATOM 761 N N . SER A 1 92 ? -22.619 8.016 21.278 1.00 82.38 92 SER A N 1
ATOM 762 C CA . SER A 1 92 ? -22.792 7.906 22.736 1.00 82.38 92 SER A CA 1
ATOM 763 C C . SER A 1 92 ? -22.704 9.245 23.478 1.00 82.38 92 SER A C 1
ATOM 765 O O . SER A 1 92 ? -23.015 9.302 24.661 1.00 82.38 92 SER A O 1
ATOM 767 N N . LEU A 1 93 ? -22.211 10.300 22.820 1.00 75.25 93 LEU A N 1
ATOM 768 C CA . LEU A 1 93 ? -22.062 11.645 23.391 1.00 75.25 93 LEU A CA 1
ATOM 769 C C . LEU A 1 93 ? -23.179 12.603 22.946 1.00 75.25 93 LEU A C 1
ATOM 771 O O . LEU A 1 93 ? -23.214 13.742 23.406 1.00 75.25 93 LEU A O 1
ATOM 775 N N . THR A 1 94 ? -24.065 12.168 22.048 1.00 60.25 94 THR A N 1
ATOM 776 C CA . THR A 1 94 ? -25.266 12.913 21.659 1.00 60.25 94 THR A CA 1
ATOM 777 C C . THR A 1 94 ? -26.443 12.437 22.519 1.00 60.25 94 THR A C 1
ATOM 779 O O . THR A 1 94 ? -26.730 11.240 22.464 1.00 60.25 94 THR A O 1
ATOM 782 N N . PRO A 1 95 ? -27.063 13.315 23.331 1.00 63.28 95 PRO A N 1
ATOM 783 C CA . PRO A 1 95 ? -28.225 12.977 24.155 1.00 63.28 95 PRO A CA 1
ATOM 784 C C . PRO A 1 95 ? -29.474 12.661 23.326 1.00 63.28 95 PRO A C 1
ATOM 786 O O . PRO A 1 95 ? -29.589 13.194 22.196 1.00 63.28 95 PRO A O 1
#

Secondary structure (DSSP, 8-state):
--------------HHHH--SS-STHHHHHHHHHHHHHHHHHHTT-HHHHHHHHHHHHHH-GGG-THHHHHHHHHHHHHHHHHHHHHHHHHTT--